Protein 9C7Z (pdb70)

Solvent-accessible surface area: 9038 Å² total; per-residue (Å²): 114,31,12,56,50,0,90,60,17,26,107,78,4,92,67,72,18,88,84,2,84,66,40,90,126,112,69,91,36,58,81,118,46,73,144,51,10,103,46,11,97,96,26,15,122,58,0,30,122,6,6,125,121,41,94,57,78,106,56,100,59,125,157,86,77,128,64,67,61,30,104,117,51,8,63,55,35,84,60,13,20,88,2,1,79,22,8,83,126,65,65,45,32,61,88,117,21,72,145,55,10,105,48,20,88,94,74,7,117,110,36,68,129,39,9,125,159,77,97,62,62,89,118,99,66,104,81,64,146,130,88

Structure (mmCIF, N/CA/C/O backbone):
data_9C7Z
#
_entry.id   9C7Z
#
_cell.length_a   78.373
_cell.length_b   78.373
_cell.length_c   78.373
_cell.angle_alpha   90.000
_cell.angle_beta   90.000
_cell.angle_gamma   90.000
#
_symmetry.space_group_name_H-M   'P 21 3'
#
loop_
_entity.id
_entity.type
_entity.pdbx_description
1 polymer HALC3_919
2 non-polymer 'TETRAETHYLENE GLYCOL'
3 water water
#
loop_
_atom_site.group_PDB
_atom_site.id
_atom_site.type_symbol
_atom_site.label_atom_id
_atom_site.label_alt_id
_atom_site.label_comp_id
_atom_site.label_asym_id
_atom_site.label_entity_id
_atom_site.label_seq_id
_atom_site.pdbx_PDB_ins_code
_atom_site.Cartn_x
_atom_site.Cartn_y
_atom_site.Cartn_z
_atom_site.occupancy
_atom_site.B_iso_or_equiv
_atom_site.auth_seq_id
_atom_site.auth_comp_id
_atom_site.auth_asym_id
_atom_site.auth_atom_id
_atom_site.pdbx_PDB_model_num
ATOM 1 N N . SER A 1 2 ? -9.05605 3.63594 29.74522 1.000 99.41000 2 SER A N 1
ATOM 2 C CA . SER A 1 2 ? -7.90086 4.51989 29.82907 1.000 100.02000 2 SER A CA 1
ATOM 3 C C . SER A 1 2 ? -6.93848 4.27971 28.68300 1.000 102.26000 2 SER A C 1
ATOM 4 O O . SER A 1 2 ? -7.26609 3.57108 27.73542 1.000 102.47000 2 SER A O 1
ATOM 7 N N . GLY A 1 3 ? -5.75335 4.87363 28.75335 1.000 99.25000 3 GLY A N 1
ATOM 8 C CA . GLY A 1 3 ? -4.75291 4.63765 27.72925 1.000 94.65000 3 GLY A CA 1
ATOM 9 C C . GLY A 1 3 ? -4.06398 3.32904 28.01322 1.000 88.58000 3 GLY A C 1
ATOM 10 O O . GLY A 1 3 ? -3.74757 2.58037 27.09938 1.000 85.91000 3 GLY A O 1
ATOM 11 N N . SER A 1 4 ? -3.85138 3.04126 29.28662 1.000 87.82000 4 SER A N 1
ATOM 12 C CA . SER A 1 4 ? -3.22240 1.79883 29.66750 1.000 86.36000 4 SER A CA 1
ATOM 13 C C . SER A 1 4 ? -3.92692 0.62179 29.01795 1.000 84.67000 4 SER A C 1
ATOM 14 O O . SER A 1 4 ? -3.28631 -0.31610 28.57328 1.000 79.92000 4 SER A O 1
ATOM 17 N N . GLU A 1 5 ? -5.24695 0.68588 28.94450 1.000 86.91000 5 GLU A N 1
ATOM 18 C CA . GLU A 1 5 ? -6.00744 -0.38908 28.32979 1.000 84.08000 5 GLU A CA 1
ATOM 19 C C . GLU A 1 5 ? -5.58222 -0.65668 26.90205 1.000 85.36000 5 GLU A C 1
ATOM 20 O O . GLU A 1 5 ? -5.32259 -1.79738 26.53494 1.000 81.09000 5 GLU A O 1
ATOM 22 N N . GLU A 1 6 ? -5.53646 0.38287 26.08518 1.000 80.36000 6 GLU A N 1
ATOM 23 C CA . GLU A 1 6 ? -5.17120 0.21034 24.69330 1.000 80.29000 6 GLU A CA 1
ATOM 24 C C . GLU A 1 6 ? -3.84136 -0.46408 24.58382 1.000 73.30000 6 GLU A C 1
ATOM 25 O O . GLU A 1 6 ? -3.61395 -1.27868 23.70214 1.000 75.19000 6 GLU A O 1
ATOM 27 N N . LEU A 1 7 ? -2.93886 -0.09069 25.44970 1.000 70.83000 7 LEU A N 1
ATOM 28 C CA . LEU A 1 7 ? -1.63695 -0.74283 25.49219 1.000 69.52000 7 LEU A CA 1
ATOM 29 C C . LEU A 1 7 ? -1.77500 -2.21213 25.87886 1.000 68.54000 7 LEU A C 1
ATOM 30 O O . LEU A 1 7 ? -1.07842 -3.08721 25.33405 1.000 66.08000 7 LEU A O 1
ATOM 35 N N . LEU A 1 8 ? -2.67457 -2.50532 26.81784 1.000 65.68000 8 LEU A N 1
ATOM 36 C CA . LEU A 1 8 ? -2.83959 -3.89156 27.22938 1.000 66.68000 8 LEU A CA 1
ATOM 37 C C . LEU A 1 8 ? -3.41230 -4.74546 26.10718 1.000 66.17000 8 LEU A C 1
ATOM 38 O O . LEU A 1 8 ? -3.09454 -5.93466 26.02312 1.000 59.01000 8 LEU A O 1
ATOM 43 N N . GLU A 1 9 ? -4.22766 -4.16390 25.21457 1.000 69.34000 9 GLU A N 1
ATOM 44 C CA . GLU A 1 9 ? -4.71637 -4.92886 24.06317 1.000 62.43000 9 GLU A CA 1
ATOM 45 C C . GLU A 1 9 ? -3.56490 -5.43759 23.19148 1.000 65.36000 9 GLU A C 1
ATOM 46 O O . GLU A 1 9 ? -3.57433 -6.59242 22.72653 1.000 67.92000 9 GLU A O 1
ATOM 48 N N . GLU A 1 10 ? -2.56989 -4.58320 22.94346 1.000 57.50000 10 GLU A N 1
ATOM 49 C CA . GLU A 1 10 ? -1.43537 -5.01181 22.13664 1.000 66.46000 10 GLU A CA 1
ATOM 50 C C . GLU A 1 10 ? -0.60717 -6.05464 22.87606 1.000 65.17000 10 GLU A C 1
ATOM 51 O O . GLU A 1 10 ? -0.16164 -7.04280 22.26659 1.000 71.72000 10 GLU A O 1
ATOM 53 N N . LEU A 1 11 ? -0.37547 -5.84937 24.18159 1.000 65.42000 11 LEU A N 1
ATOM 54 C CA . LEU A 1 11 ? 0.22876 -6.92307 24.97418 1.000 71.59000 11 LEU A CA 1
ATOM 55 C C . LEU A 1 11 ? -0.51058 -8.24435 24.74990 1.000 68.50000 11 LEU A C 1
ATOM 56 O O . LEU A 1 11 ? 0.11815 -9.29377 24.56843 1.000 64.10000 11 LEU A O 1
ATOM 61 N N . ARG A 1 12 ? -1.84960 -8.19022 24.69348 1.000 72.91000 12 ARG A N 1
ATOM 62 C CA . ARG A 1 12 ? -2.67887 -9.39033 24.55903 1.000 68.87000 12 ARG A CA 1
ATOM 63 C C . ARG A 1 12 ? -2.42066 -10.10372 23.23316 1.000 68.95000 12 ARG A C 1
ATOM 64 O O . ARG A 1 12 ? -2.16089 -11.31885 23.18618 1.000 71.19000 12 ARG A O 1
ATOM 68 N N . GLU A 1 13 ? -2.51610 -9.37665 22.12992 1.000 64.84000 13 GLU A N 1
ATOM 69 C CA . GLU A 1 13 ? -2.34687 -10.06194 20.85304 1.000 64.04000 13 GLU A CA 1
ATOM 70 C C . GLU A 1 13 ? -0.91004 -10.58247 20.69023 1.000 64.88000 13 GLU A C 1
ATOM 71 O O . GLU A 1 13 ? -0.68043 -11.74722 20.29118 1.000 63.06000 13 GLU A O 1
ATOM 77 N N . LEU A 1 14 ? 0.07925 -9.73814 20.97123 1.000 65.82000 14 LEU A N 1
ATOM 78 C CA . LEU A 1 14 ? 1.44410 -10.22859 20.84141 1.000 60.71000 14 LEU A CA 1
ATOM 79 C C . LEU A 1 14 ? 1.63233 -11.46411 21.69950 1.000 52.20000 14 LEU A C 1
ATOM 80 O O . LEU A 1 14 ? 2.27095 -12.42898 21.26788 1.000 50.37000 14 LEU A O 1
ATOM 85 N N . LEU A 1 15 ? 1.03394 -11.48289 22.89784 1.000 46.65000 15 LEU A N 1
ATOM 86 C CA . LEU A 1 15 ? 1.17719 -12.63336 23.77481 1.000 52.61000 15 LEU A CA 1
ATOM 87 C C . LEU A 1 15 ? 0.47871 -13.86922 23.22535 1.000 52.54000 15 LEU A C 1
ATOM 88 O O . LEU A 1 15 ? 0.87870 -14.97467 23.57510 1.000 42.11000 15 LEU A O 1
ATOM 93 N N . GLU A 1 16 ? -0.53470 -13.70957 22.36758 1.000 46.87000 16 GLU A N 1
ATOM 94 C CA . GLU A 1 16 ? -1.15121 -14.89055 21.75799 1.000 51.15000 16 GLU A CA 1
ATOM 95 C C . GLU A 1 16 ? -0.20083 -15.55147 20.76267 1.000 47.85000 16 GLU A C 1
ATOM 96 O O . GLU A 1 16 ? -0.07406 -16.79159 20.70780 1.000 43.67000 16 GLU A O 1
ATOM 99 N N . ARG A 1 17 ? 0.53393 -14.73092 20.01184 1.000 44.26000 17 ARG A N 1
ATOM 100 C CA . ARG A 1 17 ? 1.60041 -15.31756 19.18633 1.000 49.88000 17 ARG A CA 1
ATOM 101 C C . ARG A 1 17 ? 2.73874 -15.90224 20.03879 1.000 48.34000 17 ARG A C 1
ATOM 102 O O . ARG A 1 17 ? 3.33539 -16.94096 19.69133 1.000 42.35000 17 ARG A O 1
ATOM 110 N N . LEU A 1 18 ? 3.06442 -15.24631 21.15647 1.000 39.00000 18 LEU A N 1
ATOM 111 C CA . LEU A 1 18 ? 4.10477 -15.79796 22.02191 1.000 37.39000 18 LEU A CA 1
ATOM 112 C C . LEU A 1 18 ? 3.65287 -17.10377 22.65046 1.000 38.76000 18 LEU A C 1
ATOM 113 O O . LEU A 1 18 ? 4.47384 -17.99252 22.87061 1.000 40.61000 18 LEU A O 1
ATOM 118 N N . GLN A 1 19 ? 2.35700 -17.23604 22.94335 1.000 41.61000 19 GLN A N 1
ATOM 119 C CA . GLN A 1 19 ? 1.82004 -18.49707 23.43786 1.000 38.56000 19 GLN A CA 1
ATOM 120 C C . GLN A 1 19 ? 2.05334 -19.61589 22.43272 1.000 41.36000 19 GLN A C 1
ATOM 121 O O . GLN A 1 19 ? 2.45535 -20.72630 22.80848 1.000 42.10000 19 GLN A O 1
ATOM 127 N N . GLU A 1 20 ? 1.81073 -19.34014 21.14235 1.000 42.50000 20 GLU A N 1
ATOM 128 C CA . GLU A 1 20 ? 2.10804 -20.35699 20.12400 1.000 38.50000 20 GLU A CA 1
ATOM 129 C C . GLU A 1 20 ? 3.58796 -20.72830 20.08890 1.000 44.26000 20 GLU A C 1
ATOM 130 O O . GLU A 1 20 ? 3.94170 -21.91061 19.94882 1.000 44.97000 20 GLU A O 1
ATOM 136 N N . LEU A 1 21 ? 4.47720 -19.73521 20.22169 1.000 38.69000 21 LEU A N 1
ATOM 137 C CA . LEU A 1 21 ? 5.90614 -20.05147 20.21052 1.000 37.00000 21 LEU A CA 1
ATOM 138 C C . LEU A 1 21 ? 6.30864 -20.83634 21.45071 1.000 37.01000 21 LEU A C 1
ATOM 139 O O . LEU A 1 21 ? 7.16546 -21.73460 21.38386 1.000 42.42000 21 LEU A O 1
ATOM 144 N N . LEU A 1 22 ? 5.70528 -20.50921 22.59544 1.000 42.47000 22 LEU A N 1
ATOM 145 C CA . LEU A 1 22 ? 5.93877 -21.27009 23.81767 1.000 43.39000 22 LEU A CA 1
ATOM 146 C C . LEU A 1 22 ? 5.56143 -22.73636 23.62746 1.000 39.56000 22 LEU A C 1
ATOM 147 O O . LEU A 1 22 ? 6.29250 -23.63674 24.05068 1.000 40.99000 22 LEU A O 1
ATOM 152 N N . GLU A 1 23 ? 4.41807 -22.98827 23.00649 1.000 41.90000 23 GLU A N 1
ATOM 153 C CA . GLU A 1 23 ? 4.00773 -24.36761 22.78014 1.000 44.97000 23 GLU A CA 1
ATOM 154 C C . GLU A 1 23 ? 4.95012 -25.08046 21.82192 1.000 44.28000 23 GLU A C 1
ATOM 155 O O . GLU A 1 23 ? 5.18300 -26.28123 21.97493 1.000 46.78000 23 GLU A O 1
ATOM 161 N N . LEU A 1 24 ? 5.52774 -24.36828 20.84836 1.000 47.10000 24 LEU A N 1
ATOM 162 C CA . LEU A 1 24 ? 6.52520 -25.03294 20.00703 1.000 42.91000 24 LEU A CA 1
ATOM 163 C C . LEU A 1 24 ? 7.76355 -25.39673 20.80604 1.000 48.91000 24 LEU A C 1
ATOM 164 O O . LEU A 1 24 ? 8.34626 -26.46421 20.58864 1.000 42.44000 24 LEU A O 1
ATOM 169 N N . ILE A 1 25 ? 8.19117 -24.52017 21.72727 1.000 39.41000 25 ILE A N 1
ATOM 170 C CA . ILE A 1 25 ? 9.32855 -24.85984 22.58430 1.000 40.23000 25 ILE A CA 1
ATOM 171 C C . ILE A 1 25 ? 9.00177 -26.08529 23.43064 1.000 45.23000 25 ILE A C 1
ATOM 172 O O . ILE A 1 25 ? 9.81669 -27.00519 23.56685 1.000 40.84000 25 ILE A O 1
ATOM 177 N N . GLU A 1 26 ? 7.80007 -26.11105 24.01729 1.000 39.14000 26 GLU A N 1
ATOM 178 C CA . GLU A 1 26 ? 7.38430 -27.23451 24.85150 1.000 40.21000 26 GLU A CA 1
ATOM 179 C C . GLU A 1 26 ? 7.32668 -28.53491 24.05483 1.000 46.27000 26 GLU A C 1
ATOM 180 O O . GLU A 1 26 ? 7.58878 -29.61098 24.60360 1.000 49.90000 26 GLU A O 1
ATOM 186 N N . GLN A 1 27 ? 6.99104 -28.45614 22.76686 1.000 42.45000 27 GLN A N 1
ATOM 187 C CA . GLN A 1 27 ? 6.92441 -29.63463 21.91598 1.000 50.90000 27 GLN A CA 1
ATOM 188 C C . GLN A 1 27 ? 8.28307 -30.07079 21.38906 1.000 52.35000 27 GLN A C 1
ATOM 189 O O . GLN A 1 27 ? 8.40062 -31.18372 20.87797 1.000 50.44000 27 GLN A O 1
ATOM 195 N N . GLY A 1 28 ? 9.31127 -29.23675 21.50905 1.000 52.82000 28 GLY A N 1
ATOM 196 C CA . GLY A 1 28 ? 10.59491 -29.54703 20.90795 1.000 53.38000 28 GLY A CA 1
ATOM 197 C C . GLY A 1 28 ? 10.67019 -29.31369 19.41249 1.000 53.16000 28 GLY A C 1
ATOM 198 O O . GLY A 1 28 ? 11.46873 -29.96403 18.73124 1.000 59.83000 28 GLY A O 1
ATOM 199 N N . LYS A 1 29 ? 9.87907 -28.38550 18.87625 1.000 53.99000 29 LYS A N 1
ATOM 200 C CA . LYS A 1 29 ? 9.76236 -28.22704 17.43103 1.000 57.59000 29 LYS A CA 1
ATOM 201 C C . LYS A 1 29 ? 10.18832 -26.86104 16.90639 1.000 56.36000 29 LYS A C 1
ATOM 202 O O . LYS A 1 29 ? 10.11474 -26.63918 15.69204 1.000 55.31000 29 LYS A O 1
ATOM 206 N N . ILE A 1 30 ? 10.62291 -25.93760 17.75954 1.000 51.74000 30 ILE A N 1
ATOM 207 C CA . ILE A 1 30 ? 10.86191 -24.56844 17.30599 1.000 49.09000 30 ILE A CA 1
ATOM 208 C C . ILE A 1 30 ? 12.15050 -24.50710 16.49022 1.000 48.25000 30 ILE A C 1
ATOM 209 O O . ILE A 1 30 ? 13.14356 -25.16369 16.81688 1.000 51.17000 30 ILE A O 1
ATOM 214 N N . THR A 1 31 ? 12.13008 -23.73401 15.40986 1.000 48.65000 31 THR A N 1
ATOM 215 C CA . THR A 1 31 ? 13.28167 -23.54275 14.53594 1.000 48.09000 31 THR A CA 1
ATOM 216 C C . THR A 1 31 ? 14.09710 -22.34007 14.99439 1.000 53.07000 31 THR A C 1
ATOM 217 O O . THR A 1 31 ? 13.64366 -21.54453 15.81922 1.000 52.68000 31 THR A O 1
ATOM 221 N N . PRO A 1 32 ? 15.32987 -22.17816 14.49348 1.000 51.36000 32 PRO A N 1
ATOM 222 C CA . PRO A 1 32 ? 16.09426 -20.96764 14.85795 1.000 52.24000 32 PRO A CA 1
ATOM 223 C C . PRO A 1 32 ? 15.40626 -19.68727 14.43403 1.000 46.48000 32 PRO A C 1
ATOM 224 O O . PRO A 1 32 ? 15.44181 -18.70395 15.18427 1.000 44.87000 32 PRO A O 1
ATOM 228 N N . GLU A 1 33 ? 14.76466 -19.68024 13.26134 1.000 42.81000 33 GLU A N 1
ATOM 229 C CA . GLU A 1 33 ? 14.02763 -18.50591 12.81364 1.000 49.58000 33 GLU A CA 1
ATOM 230 C C . GLU A 1 33 ? 12.89117 -18.17203 13.76963 1.000 47.01000 33 GLU A C 1
ATOM 231 O O . GLU A 1 33 ? 12.62851 -16.99451 14.03867 1.000 45.36000 33 GLU A O 1
ATOM 237 N N . GLN A 1 34 ? 12.19827 -19.19300 14.28579 1.000 43.51000 34 GLN A N 1
ATOM 238 C CA . GLN A 1 34 ? 11.11879 -18.95313 15.24291 1.000 42.58000 34 GLN A CA 1
ATOM 239 C C . GLN A 1 34 ? 11.64856 -18.53579 16.61391 1.000 40.98000 34 GLN A C 1
ATOM 240 O O . GLN A 1 34 ? 10.99204 -17.75146 17.30285 1.000 45.28000 34 GLN A O 1
ATOM 246 N N . LEU A 1 35 ? 12.81969 -19.03625 17.02920 1.000 41.60000 35 LEU A N 1
ATOM 247 C CA . LEU A 1 35 ? 13.44140 -18.53718 18.25500 1.000 43.74000 35 LEU A CA 1
ATOM 248 C C . LEU A 1 35 ? 13.77658 -17.05645 18.13121 1.000 44.91000 35 LEU A C 1
ATOM 249 O O . LEU A 1 35 ? 13.61920 -16.28573 19.08992 1.000 41.28000 35 LEU A O 1
ATOM 254 N N . ARG A 1 36 ? 14.22705 -16.63762 16.94823 1.000 47.59000 36 ARG A N 1
ATOM 255 C CA . ARG A 1 36 ? 14.50218 -15.22004 16.73658 1.000 43.11000 36 ARG A CA 1
ATOM 256 C C . ARG A 1 36 ? 13.21930 -14.39986 16.71678 1.000 44.36000 36 ARG A C 1
ATOM 257 O O . ARG A 1 36 ? 13.16578 -13.29585 17.28086 1.000 38.42000 36 ARG A O 1
ATOM 265 N N . GLU A 1 37 ? 12.16390 -14.93478 16.09827 1.000 43.38000 37 GLU A N 1
ATOM 266 C CA . GLU A 1 37 ? 10.86505 -14.27243 16.17676 1.000 39.56000 37 GLU A CA 1
ATOM 267 C C . GLU A 1 37 ? 10.40782 -14.10877 17.63070 1.000 35.65000 37 GLU A C 1
ATOM 268 O O . GLU A 1 37 ? 9.90920 -13.04300 18.02107 1.000 38.37000 37 GLU A O 1
ATOM 274 N N . ALA A 1 38 ? 10.54006 -15.162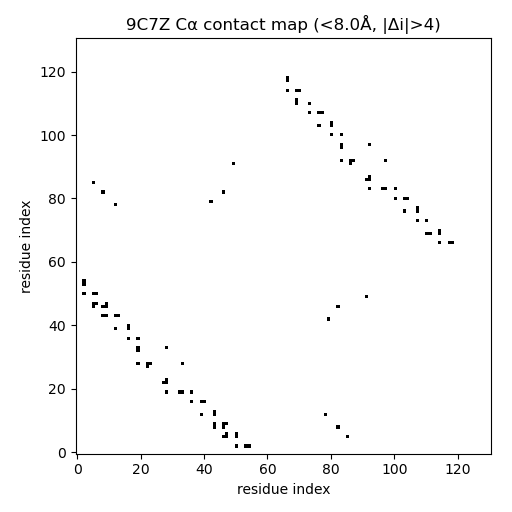36 18.44150 1.000 33.83000 38 ALA A N 1
ATOM 275 C CA . ALA A 1 38 ? 10.09578 -15.07083 19.83257 1.000 38.06000 38 ALA A CA 1
ATOM 276 C C . ALA A 1 38 ? 10.88334 -14.01761 20.59330 1.000 34.39000 38 ALA A C 1
ATOM 277 O O . ALA A 1 38 ? 10.30086 -13.23617 21.35222 1.000 37.63000 38 ALA A O 1
ATOM 279 N N . ILE A 1 39 ? 12.20525 -13.96018 20.39153 1.000 33.16000 39 ILE A N 1
ATOM 280 C CA . ILE A 1 39 ? 12.99776 -12.91417 21.04027 1.000 35.01000 39 ILE A CA 1
ATOM 281 C C . ILE A 1 39 ? 12.52178 -11.51981 20.63105 1.000 41.63000 39 ILE A C 1
ATOM 282 O O . ILE A 1 39 ? 12.35836 -10.62727 21.48455 1.000 37.64000 39 ILE A O 1
ATOM 287 N N . ALA A 1 40 ? 12.23715 -11.31905 19.33583 1.000 36.39000 40 ALA A N 1
ATOM 288 C CA . ALA A 1 40 ? 11.76715 -10.00376 18.89174 1.000 37.65000 40 ALA A CA 1
ATOM 289 C C . ALA A 1 40 ? 10.42152 -9.63843 19.51478 1.000 42.99000 40 ALA A C 1
ATOM 290 O O . ALA A 1 40 ? 10.20893 -8.49564 19.94287 1.000 36.07000 40 ALA A O 1
ATOM 292 N N . LEU A 1 41 ? 9.48538 -10.58824 19.53594 1.000 37.17000 41 LEU A N 1
ATOM 293 C CA . LEU A 1 41 ? 8.18573 -10.34494 20.14918 1.000 41.50000 41 LEU A CA 1
ATOM 294 C C . LEU A 1 41 ? 8.30354 -10.07830 21.65165 1.000 36.02000 41 LEU A C 1
ATOM 295 O O . LEU A 1 41 ? 7.55296 -9.26619 22.20559 1.000 37.38000 41 LEU A O 1
ATOM 300 N N . LEU A 1 42 ? 9.22677 -10.74925 22.33236 1.000 36.07000 42 LEU A N 1
ATOM 301 C CA . LEU A 1 42 ? 9.41355 -10.46276 23.75576 1.000 39.47000 42 LEU A CA 1
ATOM 302 C C . LEU A 1 42 ? 9.86490 -9.02345 23.96899 1.000 41.04000 42 LEU A C 1
ATOM 303 O O . LEU A 1 42 ? 9.36247 -8.33378 24.86602 1.000 35.80000 42 LEU A O 1
ATOM 308 N N . ILE A 1 43 ? 10.78355 -8.54310 23.12367 1.000 36.57000 43 ILE A N 1
ATOM 309 C CA . ILE A 1 43 ? 11.22783 -7.14601 23.21797 1.000 34.89000 43 ILE A CA 1
ATOM 310 C C . ILE A 1 43 ? 10.08883 -6.17538 22.90083 1.000 40.35000 43 ILE A C 1
ATOM 311 O O . ILE A 1 43 ? 9.92334 -5.14116 23.56908 1.000 41.11000 43 ILE A O 1
ATOM 316 N N . GLU A 1 44 ? 9.29325 -6.47307 21.87176 1.000 38.29000 44 GLU A N 1
ATOM 317 C CA . GLU A 1 44 ? 8.19022 -5.57950 21.52174 1.000 42.72000 44 GLU A CA 1
ATOM 318 C C . GLU A 1 44 ? 7.15981 -5.50633 22.65113 1.000 47.57000 44 GLU A C 1
ATOM 319 O O . GLU A 1 44 ? 6.72220 -4.41153 23.06342 1.000 51.93000 44 GLU A O 1
ATOM 325 N N . VAL A 1 45 ? 6.78989 -6.66932 23.18938 1.000 40.02000 45 VAL A N 1
ATOM 326 C CA . VAL A 1 45 ? 5.85945 -6.71518 24.31094 1.000 49.19000 45 VAL A CA 1
ATOM 327 C C . VAL A 1 45 ? 6.40518 -5.91321 25.47124 1.000 50.12000 45 VAL A C 1
ATOM 328 O O . VAL A 1 45 ? 5.69662 -5.09106 26.05715 1.000 53.70000 45 VAL A O 1
ATOM 332 N N . LEU A 1 46 ? 7.67232 -6.15778 25.83403 1.000 52.60000 46 LEU A N 1
ATOM 333 C CA . LEU A 1 46 ? 8.25602 -5.48184 26.98354 1.000 46.60000 46 LEU A CA 1
ATOM 334 C C . LEU A 1 46 ? 8.28018 -3.96817 26.79785 1.000 51.70000 46 LEU A C 1
ATOM 335 O O . LEU A 1 46 ? 8.11380 -3.22242 27.77061 1.000 49.67000 46 LEU A O 1
ATOM 340 N N . GLN A 1 47 ? 8.49763 -3.48439 25.56788 1.000 44.84000 47 GLN A N 1
ATOM 341 C CA . GLN A 1 47 ? 8.48979 -2.03669 25.39132 1.000 50.81000 47 GLN A CA 1
ATOM 342 C C . GLN A 1 47 ? 7.10704 -1.48291 25.70704 1.000 56.37000 47 GLN A C 1
ATOM 343 O O . GLN A 1 47 ? 6.97757 -0.47561 26.42733 1.000 58.42000 47 GLN A O 1
ATOM 349 N N . ILE A 1 48 ? 6.05769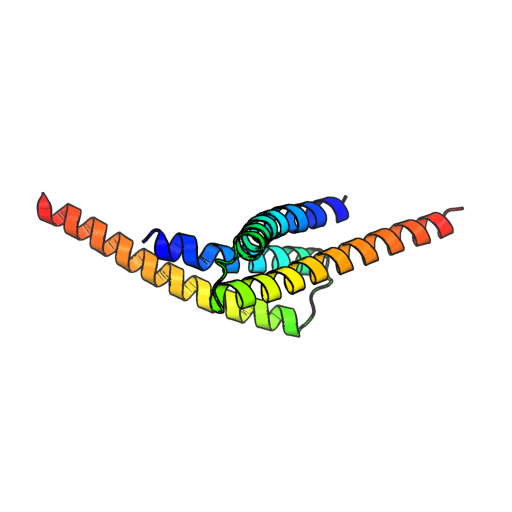 -2.18552 25.26082 1.000 50.51000 48 ILE A N 1
ATOM 350 C CA . ILE A 1 48 ? 4.71193 -1.70776 25.56566 1.000 47.74000 48 ILE A CA 1
ATOM 351 C C . ILE A 1 48 ? 4.40067 -1.83606 27.06005 1.000 54.15000 48 ILE A C 1
ATOM 352 O O . ILE A 1 48 ? 3.80913 -0.93088 27.66975 1.000 55.93000 48 ILE A O 1
ATOM 357 N N . LEU A 1 49 ? 4.78780 -2.94803 27.67982 1.000 52.57000 49 LEU A N 1
ATOM 358 C CA . LEU A 1 49 ? 4.50849 -3.11547 29.10026 1.000 57.52000 49 LEU A CA 1
ATOM 359 C C . LEU A 1 49 ? 5.24109 -2.07012 29.92704 1.000 55.60000 49 LEU A C 1
ATOM 360 O O . LEU A 1 49 ? 4.70268 -1.58526 30.93046 1.000 54.73000 49 LEU A O 1
ATOM 362 N N . TYR A 1 50 ? 6.44194 -1.67807 29.50273 1.000 50.51000 50 TYR A N 1
ATOM 363 C CA . TYR A 1 50 ? 7.14747 -0.60397 30.19047 1.000 53.05000 50 TYR A CA 1
ATOM 364 C C . TYR A 1 50 ? 6.38064 0.70598 30.09054 1.000 58.01000 50 TYR A C 1
ATOM 365 O O . TYR A 1 50 ? 6.29126 1.45673 31.07226 1.000 57.91000 50 TYR A O 1
ATOM 374 N N . GLU A 1 51 ? 5.85408 1.02496 28.90125 1.000 55.04000 51 GLU A N 1
ATOM 375 C CA . GLU A 1 51 ? 5.10123 2.27587 28.77541 1.000 52.57000 51 GLU A CA 1
ATOM 376 C C . GLU A 1 51 ? 3.84267 2.25461 29.64110 1.000 54.81000 51 GLU A C 1
ATOM 377 O O . GLU A 1 51 ? 3.49516 3.26478 30.27148 1.000 56.00000 51 GLU A O 1
ATOM 379 N N . ALA A 1 52 ? 3.15951 1.10283 29.70248 1.000 49.97000 52 ALA A N 1
ATOM 380 C CA . ALA A 1 52 ? 1.94991 1.00248 30.52228 1.000 56.37000 52 ALA A CA 1
ATOM 381 C C . ALA A 1 52 ? 2.27868 1.12006 32.01091 1.000 62.29000 52 ALA A C 1
ATOM 382 O O . ALA A 1 52 ? 1.51418 1.71356 32.78625 1.000 59.38000 52 ALA A O 1
ATOM 384 N N . LEU A 1 53 ? 3.42480 0.57059 32.41529 1.000 57.39000 53 LEU A N 1
ATOM 385 C CA . LEU A 1 53 ? 3.93152 0.75790 33.77071 1.000 57.05000 53 LEU A CA 1
ATOM 386 C C . LEU A 1 53 ? 4.18192 2.22840 34.07398 1.000 61.66000 53 LEU A C 1
ATOM 387 O O . LEU A 1 53 ? 3.82555 2.72136 35.14829 1.000 64.19000 53 LEU A O 1
ATOM 392 N N . ARG A 1 54 ? 4.84457 2.92967 33.15540 1.000 61.86000 54 ARG A N 1
ATOM 393 C CA . ARG A 1 54 ? 5.14693 4.33604 33.39575 1.000 64.16000 54 ARG A CA 1
ATOM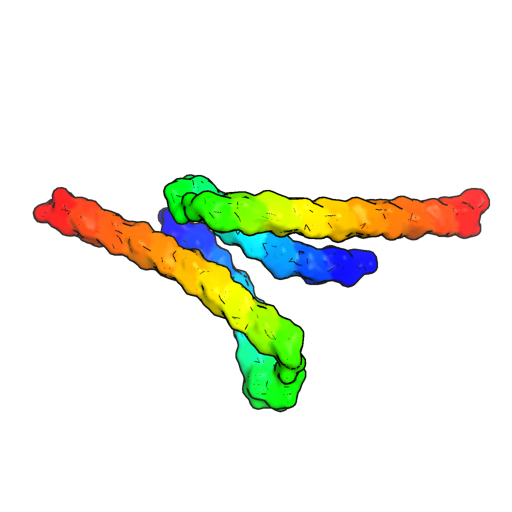 394 C C . ARG A 1 54 ? 3.86213 5.14350 33.53398 1.000 71.10000 54 ARG A C 1
ATOM 395 O O . ARG A 1 54 ? 3.76072 6.01307 34.40849 1.000 67.78000 54 ARG A O 1
ATOM 403 N N . GLU A 1 55 ? 2.85266 4.83721 32.70703 1.000 65.22000 55 GLU A N 1
ATOM 404 C CA . GLU A 1 55 ? 1.58883 5.56259 32.80339 1.000 67.19000 55 GLU A CA 1
ATOM 405 C C . GLU A 1 55 ? 0.88045 5.27303 34.11927 1.000 69.80000 55 GLU A C 1
ATOM 406 O O . GLU A 1 55 ? 0.33092 6.18724 34.74593 1.000 68.84000 55 GLU A O 1
ATOM 412 N N . LEU A 1 56 ? 0.88647 4.01582 34.56249 1.000 62.31000 56 LEU A N 1
ATOM 413 C CA . LEU A 1 56 ? 0.24307 3.72418 35.83834 1.000 68.18000 56 LEU A CA 1
ATOM 414 C C . LEU A 1 56 ? 0.99677 4.34713 37.00985 1.000 73.02000 56 LEU A C 1
ATOM 415 O O . LEU A 1 56 ? 0.37134 4.79595 37.97938 1.000 75.94000 56 LEU A O 1
ATOM 420 N N . ALA A 1 57 ? 2.32374 4.41179 36.94006 1.000 65.00000 57 ALA A N 1
ATOM 421 C CA . ALA A 1 57 ? 3.06340 5.05757 38.01354 1.000 72.74000 57 ALA A CA 1
ATOM 422 C C . ALA A 1 57 ? 2.79066 6.55665 38.03503 1.000 80.64000 57 ALA A C 1
ATOM 423 O O . ALA A 1 57 ? 2.67731 7.15958 39.11302 1.000 87.57000 57 ALA A O 1
ATOM 425 N N . GLU A 1 58 ? 2.65916 7.16958 36.84901 1.000 79.98000 58 GLU A N 1
ATOM 426 C CA . GLU A 1 58 ? 2.28736 8.58151 36.77370 1.000 83.68000 58 GLU A CA 1
ATOM 427 C C . GLU A 1 58 ? 0.90470 8.82780 37.37597 1.000 87.73000 58 GLU A C 1
ATOM 428 O O . GLU A 1 58 ? 0.70824 9.80114 38.11234 1.000 94.09000 58 GLU A O 1
ATOM 431 N N . GLN A 1 59 ? -0.06559 7.94745 37.08902 1.000 84.64000 59 GLN A N 1
ATOM 432 C CA . GLN A 1 59 ? -1.39927 8.10870 37.66841 1.000 88.37000 59 GLN A CA 1
ATOM 433 C C . GLN A 1 59 ? -1.36651 7.98939 39.19161 1.000 89.66000 59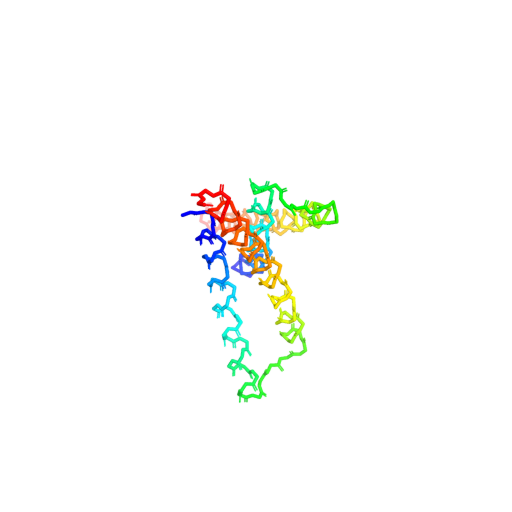 GLN A C 1
ATOM 434 O O . GLN A 1 59 ? -1.95601 8.81476 39.90445 1.000 95.54000 59 GLN A O 1
ATOM 440 N N . LEU A 1 60 ? -0.68042 6.96520 39.71108 1.000 89.88000 60 LEU A N 1
ATOM 441 C CA . LEU A 1 60 ? -0.61771 6.78176 41.16137 1.000 89.27000 60 LEU A CA 1
ATOM 442 C C . LEU A 1 60 ? 0.05684 7.96486 41.84693 1.000 93.35000 60 LEU A C 1
ATOM 443 O O . LEU A 1 60 ? -0.39855 8.41581 42.90337 1.000 98.49000 60 LEU A O 1
ATOM 445 N N . GLN A 1 61 ? 1.13263 8.49864 41.25944 1.000 95.58000 61 GLN A N 1
ATOM 446 C CA . GLN A 1 61 ? 1.81314 9.62068 41.90611 1.000 98.09000 61 GLN A CA 1
ATOM 447 C C . GLN A 1 61 ? 1.06328 10.93852 41.74416 1.000 100.34000 61 GLN A C 1
ATOM 448 O O . GLN A 1 61 ? 1.19186 11.82501 42.59852 1.000 104.48000 61 GLN A O 1
ATOM 454 N N . ARG A 1 62 ? 0.27276 11.09076 40.67829 1.000 99.20000 62 ARG A N 1
ATOM 455 C CA . ARG A 1 62 ? -0.58109 12.26672 40.57464 1.000 99.98000 62 ARG A CA 1
ATOM 456 C C . ARG A 1 62 ? -1.70358 12.21673 41.60530 1.000 102.86000 62 ARG A C 1
ATOM 457 O O . ARG A 1 62 ? -2.05710 13.24384 42.19867 1.000 107.95000 62 ARG A O 1
ATOM 459 N N . LEU A 1 63 ? -2.26665 11.02425 41.84570 1.000 99.56000 63 LEU A N 1
ATOM 460 C CA . LEU A 1 63 ? -3.29615 10.89824 42.87345 1.000 101.12000 63 LEU A CA 1
ATOM 461 C C . LEU A 1 63 ? -2.71042 10.99663 44.27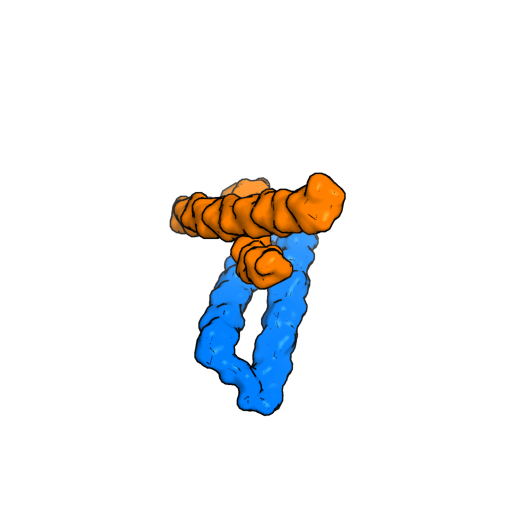798 1.000 104.88000 63 LEU A C 1
ATOM 462 O O . LEU A 1 63 ? -3.41388 11.38641 45.21665 1.000 107.57000 63 LEU A O 1
ATOM 467 N N . ARG A 1 64 ? -1.45142 10.61666 44.41201 1.000 106.37000 64 ARG A N 1
ATOM 468 C CA . ARG A 1 64 ? -0.79274 10.74181 45.68746 1.000 105.71000 64 ARG A CA 1
ATOM 469 C C . ARG A 1 64 ? -0.68538 12.22418 45.90778 1.000 109.71000 64 ARG A C 1
ATOM 470 O O . ARG A 1 64 ? -0.66773 12.69718 47.04093 1.000 110.24000 64 ARG A O 1
ATOM 478 N N . GLU A 1 65 ? -0.63982 12.97324 44.81443 1.000 109.47000 65 GLU A N 1
ATOM 479 C CA . GLU A 1 65 ? -0.53752 14.41041 44.91783 1.000 108.78000 65 GLU A CA 1
ATOM 480 C C . GLU A 1 65 ? -1.92541 15.01167 44.93847 1.000 112.71000 65 GLU A C 1
ATOM 481 O O . GLU A 1 65 ? -2.07223 16.22763 44.89639 1.000 119.07000 65 GLU A O 1
ATOM 483 N N . GLU A 1 66 ? -2.95352 14.17395 44.99848 1.000 110.83000 66 GLU A N 1
ATOM 484 C CA . GLU A 1 66 ? -4.30937 14.68641 45.12826 1.000 109.12000 66 GLU A CA 1
ATOM 485 C C . GLU A 1 66 ? -4.85976 14.24786 46.46432 1.000 108.16000 66 GLU A C 1
ATOM 486 O O . GLU A 1 66 ? -6.05174 13.98728 46.59139 1.000 108.31000 66 GLU A O 1
ATOM 488 N N . LEU A 1 67 ? -3.99327 14.15248 47.46005 1.000 107.07000 67 LEU A N 1
ATOM 489 C CA . LEU A 1 67 ? -4.41867 13.74890 48.78499 1.000 104.98000 67 LEU A CA 1
ATOM 490 C C . LEU A 1 67 ? -3.39907 14.21553 49.80364 1.000 106.46000 67 LEU A C 1
ATOM 491 O O . LEU A 1 67 ? -2.21621 14.33479 49.49383 1.000 109.26000 67 LEU A O 1
ATOM 493 N N . SER B 1 4 ? 0.97020 -15.11205 -2.21458 1.000 99.05000 4 SER B N 1
ATOM 494 C CA . SER B 1 4 ? -0.34039 -14.48343 -2.12945 1.000 101.87000 4 SER B CA 1
ATOM 495 C C . SER B 1 4 ? -0.70189 -14.25888 -0.68310 1.000 102.12000 4 SER B C 1
ATOM 496 O O . SER B 1 4 ? -0.43468 -13.20003 -0.12743 1.000 100.12000 4 SER B O 1
ATOM 499 N N . GLU B 1 5 ? -1.31658 -15.25197 -0.06454 1.000 100.82000 5 GLU B N 1
ATOM 500 C CA . GLU B 1 5 ? -1.61098 -15.14733 1.34969 1.000 103.25000 5 GLU B CA 1
ATOM 501 C C . GLU B 1 5 ? -0.29366 -15.11853 2.04805 1.000 102.26000 5 GLU B C 1
ATOM 502 O O . GLU B 1 5 ? -0.19953 -14.68630 3.18533 1.000 100.88000 5 GLU B O 1
ATOM 504 N N . GLU B 1 6 ? 0.73448 -15.59699 1.36717 1.000 105.21000 6 GLU B N 1
ATOM 505 C CA . GLU B 1 6 ? 2.06076 -15.59708 1.93251 1.000 102.95000 6 GLU B CA 1
ATOM 506 C C . GLU B 1 6 ? 2.50545 -14.17680 2.15836 1.000 103.15000 6 GLU B C 1
ATOM 507 O O . GLU B 1 6 ? 3.07666 -13.87101 3.19330 1.000 101.79000 6 GLU B O 1
ATOM 509 N N . LEU B 1 7 ? 2.25008 -13.28834 1.20916 1.000 102.04000 7 LEU B N 1
ATOM 510 C CA . LEU B 1 7 ? 2.62985 -11.91120 1.52800 1.000 98.24000 7 LEU B CA 1
ATOM 511 C C . LEU B 1 7 ? 1.74983 -11.33992 2.63388 1.000 97.88000 7 LEU B C 1
ATOM 512 O O . LEU B 1 7 ? 2.23354 -10.61110 3.52018 1.000 99.02000 7 LEU B O 1
ATOM 517 N N . LEU B 1 8 ? 0.45515 -11.67520 2.60227 1.000 98.55000 8 LEU B N 1
ATOM 518 C CA . LEU B 1 8 ? -0.47379 -11.22091 3.63208 1.000 99.73000 8 LEU B CA 1
ATOM 519 C C . LEU B 1 8 ? -0.15249 -11.84061 4.99145 1.000 98.77000 8 LEU B C 1
ATOM 520 O O . LEU B 1 8 ? -0.30264 -11.17854 6.02503 1.000 98.94000 8 LEU B O 1
ATOM 525 N N . GLU B 1 9 ? 0.28880 -13.10719 5.02428 1.000 97.84000 9 GLU B N 1
ATOM 526 C CA . GLU B 1 9 ? 0.75799 -13.65868 6.29663 1.000 96.52000 9 GLU B CA 1
ATOM 527 C C . GLU B 1 9 ? 2.11562 -13.09161 6.68037 1.000 99.43000 9 GLU B C 1
ATOM 528 O O . GLU B 1 9 ? 2.38702 -12.90223 7.87338 1.000 99.42000 9 GLU B O 1
ATOM 534 N N . GLU B 1 10 ? 2.97785 -12.82000 5.69515 1.000 100.65000 10 GLU B N 1
ATOM 535 C CA . GLU B 1 10 ? 4.34458 -12.40784 5.98277 1.000 99.51000 10 GLU B CA 1
ATOM 536 C C . GLU B 1 10 ? 4.38254 -11.04330 6.65278 1.000 92.31000 10 GLU B C 1
ATOM 537 O O . GLU B 1 10 ? 5.12583 -10.84729 7.62456 1.000 91.48000 10 GLU B O 1
ATOM 539 N N . LEU B 1 11 ? 3.57735 -10.09476 6.17990 1.000 88.79000 11 LEU B N 1
ATOM 540 C CA . LEU B 1 11 ? 3.62033 -8.77317 6.79188 1.000 84.74000 11 LEU B CA 1
ATOM 541 C C . LEU B 1 11 ? 2.66677 -8.62004 7.98847 1.000 85.50000 11 LEU B C 1
ATOM 542 O O . LEU B 1 11 ? 2.40885 -7.48862 8.41845 1.000 83.52000 11 LEU B O 1
ATOM 547 N N . ARG B 1 12 ? 2.16216 -9.72197 8.54989 1.000 80.07000 12 ARG B N 1
ATOM 548 C CA . ARG B 1 12 ? 1.33063 -9.59371 9.74441 1.000 77.70000 12 ARG B CA 1
ATOM 549 C C . ARG B 1 12 ? 2.16283 -9.19479 10.95929 1.000 75.01000 12 ARG B C 1
ATOM 550 O O . ARG B 1 12 ? 1.75734 -8.31578 11.73516 1.000 73.44000 12 ARG B O 1
ATOM 553 N N . GLU B 1 13 ? 3.32856 -9.82675 11.14523 1.000 66.06000 13 GLU B N 1
ATOM 554 C CA . GLU B 1 13 ? 4.23268 -9.41065 12.21709 1.000 74.80000 13 GLU B CA 1
ATOM 555 C C . GLU B 1 13 ? 4.64413 -7.95311 12.04299 1.000 62.23000 13 GLU B C 1
ATOM 556 O O . GLU B 1 13 ? 4.66283 -7.17582 13.01256 1.000 59.61000 13 GLU B O 1
ATOM 558 N N . LEU B 1 14 ? 4.96312 -7.56985 10.80311 1.000 66.14000 14 LEU B N 1
ATOM 559 C CA . LEU B 1 14 ? 5.37661 -6.20222 10.52194 1.000 62.02000 14 LEU B CA 1
ATOM 560 C C . LEU B 1 14 ? 4.26979 -5.21659 10.86624 1.000 54.77000 14 LEU B C 1
ATOM 561 O O . LEU B 1 14 ? 4.51313 -4.21886 11.54987 1.000 46.54000 14 LEU B O 1
ATOM 566 N N . LEU B 1 15 ? 3.03584 -5.49050 10.42165 1.000 53.01000 15 LEU B N 1
ATOM 567 C CA . LEU B 1 15 ? 1.93506 -4.57582 10.70789 1.000 51.09000 15 LEU B CA 1
ATOM 568 C C . LEU B 1 15 ? 1.58476 -4.52929 12.19210 1.000 52.11000 15 LEU B C 1
ATOM 569 O O . LEU B 1 15 ? 1.14195 -3.48211 12.68211 1.000 43.53000 15 LEU B O 1
ATOM 574 N N . GLU B 1 16 ? 1.80323 -5.62164 12.93717 1.000 48.24000 16 GLU B N 1
ATOM 575 C CA . GLU B 1 16 ? 1.57390 -5.56896 14.38032 1.000 53.14000 16 GLU B CA 1
ATOM 576 C C . GLU B 1 16 ? 2.60034 -4.67444 15.06548 1.000 42.53000 16 GLU B C 1
ATOM 577 O O . GLU B 1 16 ? 2.24991 -3.83043 15.90730 1.000 46.75000 16 GLU B O 1
ATOM 583 N N . ARG B 1 17 ? 3.87731 -4.82188 14.69773 1.000 46.69000 17 ARG B N 1
ATOM 584 C CA . ARG B 1 17 ? 4.89669 -3.93427 15.24789 1.000 42.37000 17 ARG B CA 1
ATOM 585 C C . ARG B 1 17 ? 4.60004 -2.47530 14.89014 1.000 46.28000 17 ARG B C 1
ATOM 586 O O . ARG B 1 17 ? 4.76256 -1.57976 15.72574 1.000 42.68000 17 ARG B O 1
ATOM 594 N N . LEU B 1 18 ? 4.14417 -2.21783 13.65956 1.000 38.75000 18 LEU B N 1
ATOM 595 C CA . LEU B 1 18 ? 3.85058 -0.83383 13.27475 1.000 41.31000 18 LEU B CA 1
ATOM 596 C C . LEU B 1 18 ? 2.68342 -0.27860 14.06676 1.000 44.04000 18 LEU B C 1
ATOM 597 O O . LEU B 1 18 ? 2.67139 0.91413 14.40466 1.000 42.20000 18 LEU B O 1
ATOM 602 N N . GLN B 1 19 ? 1.67841 -1.11383 14.36063 1.000 47.81000 19 GLN B N 1
ATOM 603 C CA . GLN B 1 19 ? 0.57235 -0.64857 15.19254 1.000 43.30000 19 GLN B CA 1
ATOM 604 C C . GLN B 1 19 ? 1.06469 -0.28913 16.59056 1.000 47.73000 19 GLN B C 1
ATOM 605 O O . GLN B 1 19 ? 0.59802 0.68393 17.20853 1.000 46.00000 19 GLN B O 1
ATOM 611 N N . GLU B 1 20 ? 2.03870 -1.04753 17.09150 1.000 44.93000 20 GLU B N 1
ATOM 612 C CA . GLU B 1 20 ? 2.59404 -0.73096 18.40246 1.000 45.79000 20 GLU B CA 1
ATOM 613 C C . GLU B 1 20 ? 3.38371 0.57986 18.37206 1.000 45.15000 20 GLU B C 1
ATOM 614 O O . GLU B 1 20 ? 3.27333 1.40705 19.29073 1.000 46.99000 20 GLU B O 1
ATOM 620 N N . LEU B 1 21 ? 4.12593 0.81842 17.28686 1.000 38.25000 21 LEU B N 1
ATOM 621 C CA . LEU B 1 21 ? 4.81856 2.10023 17.14148 1.000 39.88000 21 LEU B CA 1
ATOM 622 C C . LEU B 1 21 ? 3.82732 3.26334 17.00286 1.000 44.18000 21 LEU B C 1
ATOM 623 O O . LEU B 1 21 ? 4.08146 4.37222 17.49957 1.000 43.01000 21 LEU B O 1
ATOM 628 N N . LEU B 1 22 ? 2.69722 3.02771 16.32324 1.000 45.49000 22 LEU B N 1
ATOM 629 C CA . LEU B 1 22 ? 1.65215 4.04873 16.23054 1.000 49.73000 22 LEU B CA 1
ATOM 630 C C . LEU B 1 22 ? 1.12647 4.41916 17.61408 1.000 48.67000 22 LEU B C 1
ATOM 631 O O . LEU B 1 22 ? 0.95643 5.60275 17.93406 1.000 49.05000 22 LEU B O 1
ATOM 636 N N . GLU B 1 23 ? 0.87089 3.41627 18.44645 1.000 46.33000 23 GLU B N 1
ATOM 637 C CA . GLU B 1 23 ? 0.42228 3.70380 19.80289 1.000 46.94000 23 GLU B CA 1
ATOM 638 C C . GLU B 1 23 ? 1.45786 4.50726 20.57198 1.000 52.28000 23 GLU B C 1
ATOM 639 O O . GLU B 1 23 ? 1.10029 5.43335 21.30786 1.000 49.81000 23 GLU B O 1
ATOM 645 N N . LEU B 1 24 ? 2.75208 4.19970 20.39410 1.000 44.82000 24 LEU B N 1
ATOM 646 C CA . LEU B 1 24 ? 3.77464 4.98120 21.09218 1.000 49.60000 24 LEU B CA 1
ATOM 647 C C . LEU B 1 24 ? 3.83794 6.42065 20.58423 1.000 57.10000 24 LEU B C 1
ATOM 648 O O . LEU B 1 24 ? 4.09540 7.34632 21.36380 1.000 50.53000 24 LEU B O 1
ATOM 653 N N . ILE B 1 25 ? 3.64007 6.63143 19.28149 1.000 49.68000 25 ILE B N 1
ATOM 654 C CA . ILE B 1 25 ? 3.55044 7.99974 18.75757 1.000 49.27000 25 ILE B CA 1
ATOM 655 C C . ILE B 1 25 ? 2.36902 8.72307 19.38971 1.000 51.69000 25 ILE B C 1
ATOM 656 O O . ILE B 1 25 ? 2.48511 9.85984 19.85451 1.000 50.39000 25 ILE B O 1
ATOM 661 N N . GLU B 1 26 ? 1.21370 8.06689 19.41679 1.000 55.33000 26 GLU B N 1
ATOM 662 C CA . GLU B 1 26 ? 0.02428 8.73032 19.91989 1.000 53.43000 26 GLU B CA 1
ATOM 663 C C . GLU B 1 26 ? 0.15270 9.04733 21.39706 1.000 63.86000 26 GLU B C 1
ATOM 664 O O . GLU B 1 26 ? -0.36510 10.07146 21.85609 1.000 61.93000 26 GLU B O 1
ATOM 670 N N . GLN B 1 27 ? 0.90086 8.25952 22.13809 1.000 63.69000 27 GL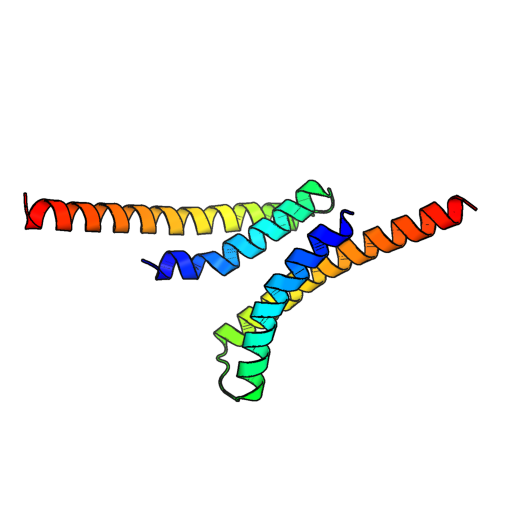N B N 1
ATOM 671 C CA . GLN B 1 27 ? 1.10625 8.57667 23.54223 1.000 66.95000 27 GLN B CA 1
ATOM 672 C C . GLN B 1 27 ? 2.29844 9.47572 23.74131 1.000 66.45000 27 GLN B C 1
ATOM 673 O O . GLN B 1 27 ? 2.56657 9.89615 24.85149 1.000 63.64000 27 GLN B O 1
ATOM 679 N N . GLY B 1 28 ? 3.02462 9.76525 22.67516 1.000 66.37000 28 GLY B N 1
ATOM 680 C CA . GLY B 1 28 ? 4.12474 10.70226 22.80432 1.000 61.53000 28 GLY B CA 1
ATOM 681 C C . GLY B 1 28 ? 5.36263 10.14301 23.46528 1.000 62.78000 28 GLY B C 1
ATOM 682 O O . GLY B 1 28 ? 6.14815 10.91137 24.03147 1.000 68.53000 28 GLY B O 1
ATOM 683 N N . LYS B 1 29 ? 5.58092 8.82728 23.39418 1.000 63.85000 29 LYS B N 1
ATOM 684 C CA . LYS B 1 29 ? 6.69990 8.20287 24.09915 1.000 53.93000 29 LYS B CA 1
ATOM 685 C C . LYS B 1 29 ? 7.68714 7.50657 23.17113 1.000 63.60000 29 LYS B C 1
ATOM 686 O O . LYS B 1 29 ? 8.60307 6.82912 23.66016 1.000 59.73000 29 LYS B O 1
ATOM 689 N N . ILE B 1 30 ? 7.54033 7.65641 21.85631 1.000 50.99000 30 ILE B N 1
ATOM 690 C CA . ILE B 1 30 ? 8.39457 6.95499 20.90736 1.000 52.15000 30 ILE B CA 1
ATOM 691 C C . ILE B 1 30 ? 9.74683 7.65339 20.84621 1.000 47.18000 30 ILE B C 1
ATOM 692 O O . ILE B 1 30 ? 9.83866 8.88239 20.97009 1.000 53.46000 30 ILE B O 1
ATOM 697 N N . THR B 1 31 ? 10.81652 6.88259 20.67809 1.000 44.12000 31 THR B N 1
ATOM 698 C CA . THR B 1 31 ? 12.15390 7.46100 20.59986 1.000 46.56000 31 THR B CA 1
ATOM 699 C C . THR B 1 31 ? 12.51593 7.71146 19.15186 1.000 48.34000 31 THR B C 1
ATOM 700 O O . THR B 1 31 ? 11.82696 7.23244 18.24785 1.000 46.06000 31 THR B O 1
ATOM 704 N N . PRO B 1 32 ? 13.60405 8.45275 18.88288 1.000 50.34000 32 PRO B N 1
ATOM 705 C CA . PRO B 1 32 ? 13.97712 8.68119 17.47686 1.000 46.74000 32 PRO B CA 1
ATOM 706 C C . PRO B 1 32 ? 14.46505 7.42618 16.80867 1.000 47.13000 32 PRO B C 1
ATOM 707 O O . PRO B 1 32 ? 14.24962 7.24988 15.60364 1.000 45.75000 32 PRO B O 1
ATOM 711 N N . GLU B 1 33 ? 15.13230 6.55228 17.56368 1.000 46.00000 33 GLU B N 1
ATOM 712 C CA . GLU B 1 33 ? 15.46338 5.22801 17.04851 1.000 45.41000 33 GLU B CA 1
ATOM 713 C C . GLU B 1 33 ? 14.20792 4.47406 16.62357 1.000 42.72000 33 GLU B C 1
ATOM 714 O O . GLU B 1 33 ? 14.17603 3.84383 15.56011 1.000 41.85000 33 GLU B O 1
ATOM 720 N N . GLN B 1 34 ? 13.15528 4.53039 17.44314 1.000 38.58000 34 GLN B N 1
ATOM 721 C CA . GLN B 1 34 ? 11.94783 3.79844 17.08819 1.000 37.95000 34 GLN B CA 1
ATOM 722 C C . GLN B 1 34 ? 11.25259 4.44564 15.90203 1.000 42.21000 34 GLN B C 1
ATOM 723 O O . GLN B 1 34 ? 10.59490 3.75356 15.12884 1.000 42.86000 34 GLN B O 1
ATOM 729 N N . LEU B 1 35 ? 11.43218 5.75696 15.71393 1.000 38.87000 35 LEU B N 1
ATOM 730 C CA . LEU B 1 35 ? 10.83692 6.42623 14.55773 1.000 43.08000 35 LEU B CA 1
ATOM 731 C C . LEU B 1 35 ? 11.54868 6.03492 13.27708 1.000 44.49000 35 LEU B C 1
ATOM 732 O O . LEU B 1 35 ? 10.90437 5.82505 12.23724 1.000 41.79000 35 LEU B O 1
ATOM 737 N N . ARG B 1 36 ? 12.87386 5.88920 13.33731 1.000 39.88000 36 ARG B N 1
ATOM 738 C CA . ARG B 1 36 ? 13.59381 5.36180 12.18355 1.000 45.65000 36 ARG B CA 1
ATOM 739 C C . ARG B 1 36 ? 13.21513 3.90762 11.90764 1.000 43.87000 36 ARG B C 1
ATOM 740 O O . ARG B 1 36 ? 13.09996 3.50439 10.74439 1.000 40.75000 36 ARG B O 1
ATOM 748 N N . GLU B 1 37 ? 12.99146 3.11260 12.96215 1.000 41.40000 37 GLU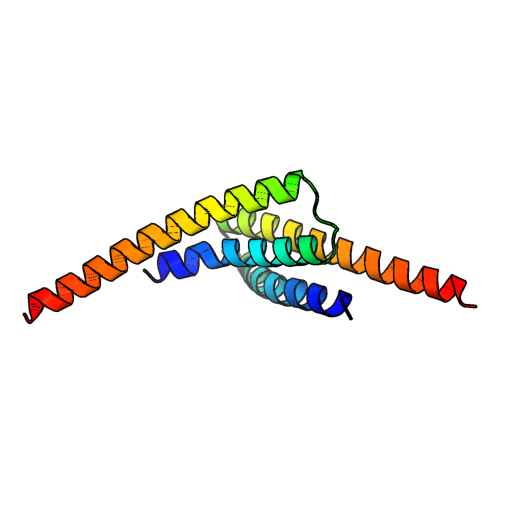 B N 1
ATOM 749 C CA . GLU B 1 37 ? 12.49273 1.75125 12.76238 1.000 37.58000 37 GLU B CA 1
ATOM 750 C C . GLU B 1 37 ? 11.14037 1.76242 12.06006 1.000 33.63000 37 GLU B C 1
ATOM 751 O O . GLU B 1 37 ? 10.89571 0.96587 11.14058 1.000 41.36000 37 GLU B O 1
ATOM 757 N N . ALA B 1 38 ? 10.23569 2.64419 12.48918 1.000 36.93000 38 ALA B N 1
ATOM 758 C CA . ALA B 1 38 ? 8.92131 2.70735 11.84188 1.000 37.51000 38 ALA B CA 1
ATOM 759 C C . ALA B 1 38 ? 9.05724 3.03560 10.36906 1.000 36.26000 38 ALA B C 1
ATOM 760 O O . ALA B 1 38 ? 8.39544 2.42257 9.52693 1.000 36.48000 38 ALA B O 1
ATOM 762 N N . ILE B 1 39 ? 9.92511 3.98973 10.02835 1.000 36.78000 39 ILE B N 1
ATOM 763 C CA . ILE B 1 39 ? 10.13609 4.30501 8.61348 1.000 34.51000 39 ILE B CA 1
ATOM 764 C C . ILE B 1 39 ? 10.65094 3.08310 7.85830 1.000 43.40000 39 ILE B C 1
ATOM 765 O O . ILE B 1 39 ? 10.19668 2.78249 6.74130 1.000 39.33000 39 ILE B O 1
ATOM 770 N N . ALA B 1 40 ? 11.60098 2.34360 8.45827 1.000 36.70000 40 ALA B N 1
ATOM 771 C CA . ALA B 1 40 ? 12.16680 1.18769 7.77111 1.000 36.62000 40 ALA B CA 1
ATOM 772 C C . ALA B 1 40 ? 11.10777 0.11380 7.53783 1.000 42.71000 40 ALA B C 1
ATOM 773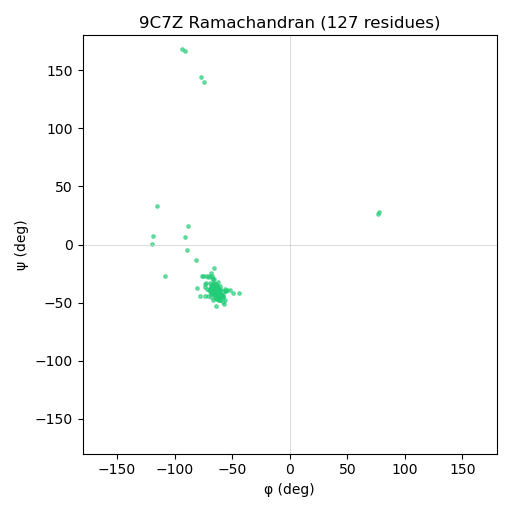 O O . ALA B 1 40 ? 11.01481 -0.47547 6.44943 1.000 42.34000 40 ALA B O 1
ATOM 775 N N . LEU B 1 41 ? 10.28953 -0.14579 8.54805 1.000 34.02000 41 LEU B N 1
ATOM 776 C CA . LEU B 1 41 ? 9.25648 -1.16172 8.40880 1.000 40.55000 41 LEU B CA 1
ATOM 777 C C . LEU B 1 41 ? 8.18856 -0.73805 7.41665 1.000 43.08000 41 LEU B C 1
ATOM 778 O O . LEU B 1 41 ? 7.63706 -1.58406 6.70529 1.000 41.51000 41 LEU B O 1
ATOM 783 N N . LEU B 1 42 ? 7.84225 0.55762 7.39580 1.000 38.64000 42 LEU B N 1
ATOM 784 C CA . LEU B 1 42 ? 6.94222 1.07249 6.37164 1.000 37.09000 42 LEU B CA 1
ATOM 785 C C . LEU B 1 42 ? 7.48580 0.79709 4.97716 1.000 42.53000 42 LEU B C 1
ATOM 786 O O . LEU B 1 42 ? 6.74074 0.40002 4.07523 1.000 39.34000 42 LEU B O 1
ATOM 791 N N . ILE B 1 43 ? 8.76754 0.93755 4.75162 1.000 41.00000 43 ILE B N 1
ATOM 792 C CA . ILE B 1 43 ? 9.29021 0.61307 3.43612 1.000 39.43000 43 ILE B CA 1
ATOM 793 C C . ILE B 1 43 ? 9.15353 -0.86782 3.09707 1.000 47.22000 43 ILE B C 1
ATOM 794 O O . ILE B 1 43 ? 8.69834 -1.21346 2.02404 1.000 42.84000 43 ILE B O 1
ATOM 799 N N . GLU B 1 44 ? 9.50887 -1.73416 4.02524 1.000 43.90000 44 GLU B N 1
ATOM 800 C CA . GLU B 1 44 ? 9.39719 -3.16110 3.80122 1.000 49.67000 44 GLU B CA 1
ATOM 801 C C . GLU B 1 44 ? 7.98148 -3.61128 3.47359 1.000 48.68000 44 GLU B C 1
ATOM 802 O O . GLU B 1 44 ? 7.77681 -4.39080 2.56510 1.000 60.50000 44 GLU B O 1
ATOM 808 N N . VAL B 1 45 ? 7.01136 -3.12182 4.21844 1.000 49.87000 45 VAL B N 1
ATOM 809 C CA . VAL B 1 45 ? 5.63061 -3.49002 3.97685 1.000 53.82000 45 VAL B CA 1
ATOM 810 C C . VAL B 1 45 ? 5.16846 -3.03645 2.60443 1.000 56.80000 45 VAL B C 1
ATOM 811 O O . VAL B 1 45 ? 4.58186 -3.79549 1.86515 1.000 58.49000 45 VAL B O 1
ATOM 815 N N . LEU B 1 46 ? 5.45205 -1.79591 2.26122 1.000 53.59000 46 LEU B N 1
ATOM 816 C CA . LEU B 1 46 ? 5.08789 -1.29829 0.95378 1.000 53.36000 46 LEU B CA 1
ATOM 817 C C . LEU B 1 46 ? 5.67722 -2.16387 -0.13817 1.000 54.85000 46 LEU B C 1
ATOM 818 O O . LEU B 1 46 ? 5.02999 -2.42978 -1.12705 1.000 59.19000 46 LEU B O 1
ATOM 823 N N . GLN B 1 47 ? 6.90674 -2.60077 0.03889 1.000 53.26000 47 GLN B N 1
ATOM 824 C CA . GLN B 1 47 ? 7.50814 -3.47443 -0.93108 1.000 56.18000 47 GLN B CA 1
ATOM 825 C C . GLN B 1 47 ? 6.67535 -4.72920 -1.02360 1.000 61.56000 47 GLN B C 1
ATOM 826 O O . GLN B 1 47 ? 6.35126 -5.17371 -2.10778 1.000 61.75000 47 GLN B O 1
ATOM 832 N N . ILE B 1 48 ? 6.34050 -5.30340 0.11813 1.000 59.55000 48 ILE B N 1
ATOM 833 C CA . ILE B 1 48 ? 5.49171 -6.49527 0.14266 1.000 60.45000 48 ILE B CA 1
ATOM 834 C C . ILE B 1 48 ? 4.15110 -6.22212 -0.52547 1.000 60.42000 48 ILE B C 1
ATOM 835 O O . ILE B 1 48 ? 3.65551 -7.02601 -1.32683 1.000 60.49000 48 ILE B O 1
ATOM 840 N N . LEU B 1 49 ? 3.54111 -5.08795 -0.22631 1.000 55.73000 49 LEU B N 1
ATOM 841 C CA . LEU B 1 49 ? 2.22060 -4.85087 -0.77047 1.000 57.67000 49 LEU B CA 1
ATOM 842 C C . LEU B 1 49 ? 2.26750 -4.49071 -2.24522 1.000 65.32000 49 LEU B C 1
ATOM 843 O O . LEU B 1 49 ? 1.32546 -4.81011 -2.97699 1.000 62.17000 49 LEU B O 1
ATOM 848 N N . TYR B 1 50 ? 3.36467 -3.90624 -2.72733 1.000 62.89000 50 TYR B N 1
ATOM 849 C CA . TYR B 1 50 ? 3.49478 -3.74002 -4.17127 1.000 59.31000 50 TYR B CA 1
ATOM 850 C C . TYR B 1 50 ? 3.59980 -5.09239 -4.86934 1.000 65.99000 50 TYR B C 1
ATOM 851 O O . TYR B 1 50 ? 2.97148 -5.30323 -5.91819 1.000 70.54000 50 TYR B O 1
ATOM 860 N N . GLU B 1 51 ? 4.38401 -6.02303 -4.30943 1.000 58.69000 51 GLU B N 1
ATOM 861 C CA . GLU B 1 51 ? 4.47005 -7.35449 -4.91248 1.000 58.81000 51 GLU B CA 1
ATOM 862 C C . GLU B 1 51 ? 3.11677 -8.05986 -4.89934 1.000 63.41000 51 GLU B C 1
ATOM 863 O O . GLU B 1 51 ? 2.75598 -8.75049 -5.86168 1.000 64.20000 51 GLU B O 1
ATOM 865 N N . ALA B 1 52 ? 2.35215 -7.90045 -3.81283 1.000 60.95000 52 ALA B N 1
ATOM 866 C CA . ALA B 1 52 ? 1.03381 -8.52083 -3.73064 1.000 57.30000 52 ALA B CA 1
ATOM 867 C C . ALA B 1 52 ? 0.07869 -7.91303 -4.74670 1.000 64.92000 52 ALA B C 1
ATOM 868 O O . ALA B 1 52 ? -0.75389 -8.61943 -5.32182 1.000 64.86000 52 ALA B O 1
ATOM 870 N N . LEU B 1 53 ? 0.17026 -6.60176 -4.97376 1.000 61.36000 53 LEU B N 1
ATOM 871 C CA . LEU B 1 53 ? -0.64089 -5.97979 -6.01189 1.000 66.38000 53 LEU B CA 1
ATOM 872 C C . LEU B 1 53 ? -0.27303 -6.51439 -7.38648 1.000 66.91000 53 LEU B C 1
ATOM 873 O O . LEU B 1 53 ? -1.15718 -6.78166 -8.20923 1.000 71.37000 53 LEU B O 1
ATOM 878 N N . ARG B 1 54 ? 1.02696 -6.64087 -7.66222 1.000 70.11000 54 ARG B N 1
ATOM 879 C CA . ARG B 1 54 ? 1.45792 -7.23048 -8.92588 1.000 70.04000 54 ARG B CA 1
ATOM 880 C C . ARG B 1 54 ? 0.86723 -8.62495 -9.10064 1.000 71.60000 54 ARG B C 1
ATOM 881 O O . ARG B 1 54 ? 0.31903 -8.94870 -10.16161 1.000 76.20000 54 ARG B O 1
ATOM 889 N N . GLU B 1 55 ? 0.95660 -9.46464 -8.06132 1.000 68.97000 55 GLU B N 1
ATOM 890 C CA . GLU B 1 55 ? 0.40491 -10.81713 -8.15006 1.000 67.32000 55 GLU B CA 1
ATOM 891 C C . GLU B 1 55 ? -1.10921 -10.80350 -8.36129 1.000 72.10000 55 GLU B C 1
ATOM 892 O O . GLU B 1 55 ? -1.63878 -11.61245 -9.13064 1.000 74.49000 55 GLU B O 1
ATOM 898 N N . LEU B 1 56 ? -1.81976 -9.90873 -7.67026 1.000 57.72000 56 LEU B N 1
ATOM 899 C CA . LEU B 1 56 ? -3.26496 -9.79805 -7.84345 1.000 66.83000 56 LEU B CA 1
ATOM 900 C C . LEU B 1 56 ? -3.62406 -9.42134 -9.27299 1.000 71.63000 56 LEU B C 1
ATOM 901 O O . LEU B 1 56 ? -4.53777 -10.00280 -9.87097 1.000 74.82000 56 LEU B O 1
ATOM 906 N N . ALA B 1 57 ? -2.93033 -8.43022 -9.82959 1.000 68.73000 57 ALA B N 1
ATOM 907 C CA . ALA B 1 57 ? -3.19643 -8.02345 -11.20315 1.000 70.60000 57 ALA B CA 1
ATOM 908 C C . ALA B 1 57 ? -2.89578 -9.15241 -12.17615 1.000 70.40000 57 ALA B C 1
ATOM 909 O O . ALA B 1 57 ? -3.63905 -9.35843 -13.14394 1.000 78.44000 57 ALA B O 1
ATOM 911 N N . GLU B 1 58 ? -1.81090 -9.90150 -11.93526 1.000 73.47000 58 GLU B N 1
ATOM 912 C CA . GLU B 1 58 ? -1.47221 -11.02350 -12.80928 1.000 76.87000 58 GLU B CA 1
ATOM 913 C C . GLU B 1 58 ? -2.53408 -12.11162 -12.74257 1.000 73.88000 58 GLU B C 1
ATOM 914 O O . GLU B 1 58 ? -2.90501 -12.69022 -13.76982 1.000 76.16000 58 GLU B O 1
ATOM 916 N N . GLN B 1 59 ? -3.03818 -12.41004 -11.54254 1.000 68.96000 59 GLN B N 1
ATOM 917 C CA . GLN B 1 59 ? -4.12916 -13.37321 -11.43672 1.000 69.77000 59 GLN B CA 1
ATOM 918 C C . GLN B 1 59 ? -5.37103 -12.86892 -12.15672 1.000 76.70000 59 GLN B C 1
ATOM 919 O O . GLN B 1 59 ? -6.03962 -13.62906 -12.86696 1.000 80.71000 59 GLN B O 1
ATOM 925 N N . LEU B 1 60 ? -5.70023 -11.58938 -11.98559 1.000 77.39000 60 LEU B N 1
ATOM 926 C CA . LEU B 1 60 ? -6.88909 -11.05708 -12.63359 1.000 78.10000 60 LEU B CA 1
ATOM 927 C C . LEU B 1 60 ? -6.75978 -11.13081 -14.14971 1.000 77.64000 60 LEU B C 1
ATOM 928 O O . LEU B 1 60 ? -7.72780 -11.44726 -14.84347 1.000 82.25000 60 LEU B O 1
ATOM 933 N N . GLN B 1 61 ? -5.58127 -10.90423 -14.67813 1.000 77.81000 61 GLN B N 1
ATOM 934 C CA . GLN B 1 61 ? -5.44788 -11.01001 -16.10828 1.000 79.74000 61 GLN B CA 1
ATOM 935 C C . GLN B 1 61 ? -5.48065 -12.45670 -16.56735 1.000 81.03000 61 GLN B C 1
ATOM 936 O O . GLN B 1 61 ? -6.15479 -12.78866 -17.52427 1.000 85.56000 61 GLN B O 1
ATOM 942 N N . ARG B 1 62 ? -4.76844 -13.32150 -15.88036 1.000 76.02000 62 ARG B N 1
ATOM 943 C CA . ARG B 1 62 ? -4.84222 -14.72428 -16.27838 1.000 78.24000 62 ARG B CA 1
ATOM 944 C C . ARG B 1 62 ? -6.28876 -15.19771 -16.30902 1.000 84.02000 62 ARG B C 1
ATOM 945 O O . ARG B 1 62 ? -6.69447 -15.94144 -17.21137 1.000 84.08000 62 ARG B O 1
ATOM 947 N N . LEU B 1 63 ? -7.08672 -14.75424 -15.33728 1.000 81.18000 63 LEU B N 1
ATOM 948 C CA . LEU B 1 63 ? -8.50637 -15.09169 -15.31183 1.000 82.13000 63 LEU B CA 1
ATOM 949 C C . LEU B 1 63 ? -9.26966 -14.36163 -16.41089 1.000 85.60000 63 LEU B C 1
ATOM 950 O O . LEU B 1 63 ? -10.29440 -14.85930 -16.89176 1.000 88.58000 63 LEU B O 1
ATOM 955 N N . ARG B 1 64 ? -8.78604 -13.18883 -16.82025 1.000 78.39000 64 ARG B N 1
ATOM 956 C CA . ARG B 1 64 ? -9.42334 -12.42967 -17.88636 1.000 84.79000 64 ARG B CA 1
ATOM 957 C C . ARG B 1 64 ? -9.16637 -13.07039 -19.24097 1.000 88.19000 64 ARG B C 1
ATOM 958 O O . ARG B 1 64 ? -10.06475 -13.11965 -20.09256 1.000 91.35000 64 ARG B O 1
ATOM 962 N N . GLU B 1 65 ? -7.97691 -13.62005 -19.42398 1.000 89.69000 65 GLU B N 1
ATOM 963 C CA . GLU B 1 65 ? -7.62293 -14.23274 -20.69662 1.000 89.43000 65 GLU B CA 1
ATOM 964 C C . GLU B 1 65 ? -8.24063 -15.60125 -20.84535 1.000 84.89000 65 GLU B C 1
ATOM 965 O O . GLU B 1 65 ? -8.77482 -15.92899 -21.89433 1.000 86.30000 65 GLU B O 1
ATOM 967 N N . GLU B 1 66 ? -8.18230 -16.39798 -19.79297 1.000 83.09000 66 GLU B N 1
ATOM 968 C CA . GLU B 1 66 ? -8.76700 -17.71354 -19.83367 1.000 83.28000 66 GLU B CA 1
ATOM 969 C C . GLU B 1 66 ? -10.13137 -17.66243 -20.47095 1.000 86.42000 66 GLU B C 1
ATOM 970 O O . GLU B 1 66 ? -10.51085 -18.54725 -21.22543 1.000 80.88000 66 GLU B O 1
ATOM 976 N N . LEU B 1 67 ? -10.90122 -16.64646 -20.13380 1.000 84.79000 67 LEU B N 1
ATOM 977 C CA . LEU B 1 67 ? -12.26550 -16.61146 -20.62309 1.000 87.40000 67 LEU B CA 1
ATOM 978 C C . LEU B 1 67 ? -12.50009 -15.55889 -21.69018 1.000 85.23000 67 LEU B C 1
ATOM 979 O O . LEU B 1 67 ? -13.39035 -15.71217 -22.50785 1.000 93.15000 67 LEU B O 1
ATOM 984 N N . GLY B 1 68 ? -11.71817 -14.49211 -21.68777 1.000 89.75000 68 GLY B N 1
ATOM 985 C CA . GLY B 1 68 ? -11.94072 -13.42062 -22.63485 1.000 82.84000 68 GLY B CA 1
ATOM 986 C C . GLY B 1 68 ? -11.50709 -13.73813 -24.03031 1.000 93.47000 68 GLY B C 1
ATOM 987 O O . GLY B 1 68 ? -10.91019 -14.77532 -24.30039 1.000 96.96000 68 GLY B O 1
#

Foldseek 3Di:
DVLVVLVVVLVVLVVVLVVLVVCVVVVHDDPVSVVVNVVSVVVSVVSVVVSVVVVVVVVVVVVVVD/DVCLVVVCPVLVVLLVVQVVCVVVVNADVVVVVVNVVSVVVNVVSVVVVVVVVVVVVVVVVVVVD

Nearest PDB structures (foldseek):
  6dkm-assembly2_D  TM=7.833E-01  e=5.614E-01  synthetic construct
  7rye-assembly1_G  TM=7.417E-01  e=9.285E+00  Salmonella enterica subsp. enterica serovar Typhimurium
  5fwk-assembly1_E  TM=4.275E-01  e=2.709E+00  Homo sapiens

B-factor: mean 62.75, std 19.9, range [29.4, 119.07]

Sequence (131 aa):
SGSEELLEELRELLERLQELLELIEQGKITPEQLREAIALLIEVLQILYEALRELAEQLQRLREELSEELLEELRELLERLQELLELIEQGKITPEQLREAIALLIEVLQILYEALRELAEQLQRLREELG

Radius of gyration: 19.77 Å; Cα contacts (8 Å, |Δi|>4): 56; chains: 2; bounding box: 28×44×71 Å

Secondary structure (DSSP, 8-state):
-HHHHHHHHHHHHHHHHHHHHHHHHHT---HHHHHHHHHHHHHHHHHHHHHHHHHHHHHHHHHTT-/-HHHHHHHHHHHHHHHHHHHHHHHT---HHHHHHHHHHHHHHHHHHHHHHHHHHHHHHHHHHHH-